Protein 3L9A (pdb70)

Solvent-accessible surface area: 5029 Å² total

Nearest PDB structures (foldseek):
  3l9a-assembly1_X  TM=1.013E+00  e=1.325E-17  Streptococcus mutans

B-factor: mean 9.88, std 6.4, range [4.91, 58.92]

Radius of gyration: 11.43 Å; Cα contacts (8 Å, |Δi|>4): 163; chains: 1; bounding box: 28×24×25 Å

Secondary structure (DSSP, 8-state):
--EEEEESS-EEETTEEE-TT-EEEEETTTTEEEE--HHHHHHHHHHSTT--EEEEEE-HHHHHHHHHHH-PEEE--S--

Sequence (80 aa):
RDFFVITNNSEYTFAGVHYAKGAVLHVSPTTQKRAFWVIADQENFFIKQVVNKNIEYVEKKNNASPAFLQRIVEIIYQQVKFEGKNVH

Foldseek 3Di:
DKAKEFEQAWDDALNETDHHRFIWIGDLVVLEIEGEDPVVVVVCCVVPVPHYHPYHHDYSVNVVVCCVPRVHDYYYYPDD

Structure (mmCIF, N/CA/C/O backbone):
data_3L9A
#
_entry.id   3L9A
#
_cell.length_a   64.080
_cell.length_b   64.080
_cell.length_c   39.975
_cell.angle_alpha   90.00
_cell.angle_beta   90.00
_cell.angle_gamma   90.00
#
_symmetry.space_group_name_H-M   'I 4'
#
loop_
_entity.id
_entity.type
_entity.pdbx_description
1 polymer 'uncharacterized protein'
2 non-polymer GLYCEROL
3 non-polymer 'SODIUM ION'
4 water water
#
loop_
_atom_site.group_PDB
_atom_site.id
_atom_site.type_symbol
_atom_site.label_atom_id
_atom_site.label_alt_id
_atom_site.label_comp_id
_atom_site.label_asym_id
_atom_site.label_entity_id
_atom_site.label_seq_id
_atom_site.pdbx_PDB_ins_code
_atom_site.Cartn_x
_atom_site.Cartn_y
_atom_site.Cartn_z
_atom_site.occupancy
_atom_site.B_iso_or_equiv
_atom_site.auth_seq_id
_atom_site.auth_comp_id
_atom_site.auth_asym_id
_atom_site.auth_atom_id
_atom_site.pdbx_PDB_model_num
ATOM 17 N N . ARG A 1 9 ? 27.858 28.166 13.925 1.00 13.45 160 ARG X N 1
ATOM 18 C CA . ARG A 1 9 ? 28.926 27.192 14.184 1.00 12.55 160 ARG X CA 1
ATOM 19 C C . ARG A 1 9 ? 28.615 25.815 13.598 1.00 10.33 160 ARG X C 1
ATOM 20 O O . ARG A 1 9 ? 27.474 25.514 13.279 1.00 9.89 160 ARG X O 1
ATOM 28 N N . ASP A 1 10 ? 29.642 24.988 13.451 1.00 8.12 161 ASP X N 1
ATOM 29 C CA . ASP A 1 10 ? 29.430 23.610 13.039 1.00 6.97 161 ASP X CA 1
ATOM 30 C C . ASP A 1 10 ? 28.725 22.837 14.164 1.00 6.52 161 ASP X C 1
ATOM 31 O O . ASP A 1 10 ? 28.845 23.187 15.340 1.00 7.02 161 ASP X O 1
ATOM 36 N N . PHE A 1 11 ? 28.007 21.781 13.805 1.00 5.90 162 PHE X N 1
ATOM 37 C CA . PHE A 1 11 ? 27.347 20.938 14.802 1.00 5.75 162 PHE X CA 1
ATOM 38 C C . PHE A 1 11 ? 27.203 19.527 14.273 1.00 5.41 162 PHE X C 1
ATOM 39 O O . PHE A 1 11 ? 27.312 19.295 13.065 1.00 5.93 162 PHE X O 1
ATOM 47 N N . PHE A 1 12 ? 26.959 18.585 15.180 1.00 5.25 163 PHE X N 1
ATOM 48 C CA . PHE A 1 12 ? 26.653 17.213 14.792 1.00 5.09 163 PHE X CA 1
ATOM 49 C C . PHE A 1 12 ? 25.163 16.919 14.935 1.00 5.11 163 PHE X C 1
ATOM 50 O O . PHE A 1 12 ? 24.494 17.432 15.847 1.00 5.29 163 PHE X O 1
ATOM 58 N N . VAL A 1 13 ? 24.668 16.048 14.061 1.00 5.05 164 VAL X N 1
ATOM 59 C CA . VAL A 1 13 ? 23.402 15.355 14.289 1.00 5.61 164 VAL X CA 1
ATOM 60 C C . VAL A 1 13 ? 23.658 13.863 14.103 1.00 5.62 164 VAL X C 1
ATOM 61 O O . VAL A 1 13 ? 24.671 13.470 13.518 1.00 6.37 164 VAL X O 1
ATOM 65 N N . ILE A 1 14 ? 22.736 13.043 14.604 1.00 5.30 165 ILE X N 1
ATOM 66 C CA . ILE A 1 14 ? 22.826 11.588 14.462 1.00 5.94 165 ILE X CA 1
ATOM 67 C C . ILE A 1 14 ? 21.507 11.112 13.885 1.00 5.58 165 ILE X C 1
ATOM 68 O O . ILE A 1 14 ? 20.451 11.459 14.400 1.00 6.00 165 ILE X O 1
ATOM 73 N N . THR A 1 15 ? 21.552 10.327 12.812 1.00 5.69 166 THR X N 1
ATOM 74 C CA . THR A 1 15 ? 20.298 9.891 12.179 1.00 5.92 166 THR X CA 1
ATOM 75 C C . THR A 1 15 ? 19.516 8.943 13.081 1.00 6.58 166 THR X C 1
ATOM 76 O O . THR A 1 15 ? 20.098 8.078 13.754 1.00 6.70 166 THR X O 1
ATOM 80 N N A ASN A 1 16 ? 18.193 9.104 13.080 0.60 6.89 167 ASN X N 1
ATOM 81 N N B ASN A 1 16 ? 18.199 9.124 13.066 0.40 6.80 167 ASN X N 1
ATOM 82 C CA A ASN A 1 16 ? 17.318 8.288 13.921 0.60 7.40 167 ASN X CA 1
ATOM 83 C CA B ASN A 1 16 ? 17.265 8.343 13.865 0.40 7.23 167 ASN X CA 1
ATOM 84 C C A ASN A 1 16 ? 16.978 6.921 13.332 0.60 7.77 167 ASN X C 1
ATOM 85 C C B ASN A 1 16 ? 17.101 6.906 13.358 0.40 7.56 167 ASN X C 1
ATOM 86 O O A ASN A 1 16 ? 16.416 6.074 14.024 0.60 7.69 167 ASN X O 1
ATOM 87 O O B ASN A 1 16 ? 16.821 5.994 14.139 0.40 7.58 167 ASN X O 1
ATOM 96 N N . SER A 1 17 ? 17.293 6.723 12.053 1.00 7.77 168 SER X N 1
ATOM 97 C CA . SER A 1 17 ? 16.952 5.492 11.346 1.00 7.56 168 SER X CA 1
ATOM 98 C C . SER A 1 17 ? 17.746 5.497 10.048 1.00 7.29 168 SER X C 1
ATOM 99 O O . SER A 1 17 ? 18.433 6.470 9.732 1.00 7.42 168 SER X O 1
ATOM 102 N N . GLU A 1 18 ? 17.649 4.403 9.302 1.00 7.31 169 GLU X N 1
ATOM 103 C CA . GLU A 1 18 ? 18.283 4.269 8.004 1.00 7.90 169 GLU X CA 1
ATOM 104 C C . GLU A 1 18 ? 17.394 4.895 6.931 1.00 7.27 169 GLU X C 1
ATOM 105 O O . GLU A 1 18 ? 16.191 4.588 6.845 1.00 8.78 169 GLU X O 1
ATOM 111 N N . TYR A 1 19 ? 17.968 5.800 6.142 1.00 6.44 170 TYR X N 1
ATOM 112 C CA . TYR A 1 19 ? 17.206 6.461 5.093 1.00 6.16 170 TYR X CA 1
ATOM 113 C C . TYR A 1 19 ? 18.116 7.101 4.069 1.00 6.01 170 TYR X C 1
ATOM 114 O O . TYR A 1 19 ? 19.304 7.307 4.325 1.00 6.28 170 TYR X O 1
ATOM 123 N N . THR A 1 20 ? 17.538 7.420 2.911 1.00 5.70 171 THR X N 1
ATOM 124 C CA . THR A 1 20 ? 18.204 8.291 1.944 1.00 5.76 171 THR X CA 1
ATOM 125 C C . THR A 1 20 ? 17.636 9.692 2.081 1.00 5.84 171 THR X C 1
ATOM 126 O O . THR A 1 20 ? 16.413 9.881 2.066 1.00 6.24 171 THR X O 1
ATOM 130 N N . PHE A 1 21 ? 18.528 10.669 2.241 1.00 5.44 172 PHE X N 1
ATOM 131 C CA . PHE A 1 21 ? 18.142 12.072 2.270 1.00 5.77 172 PHE X CA 1
ATOM 132 C C . PHE A 1 21 ? 18.989 12.815 1.249 1.00 5.91 172 PHE X C 1
ATOM 133 O O . PHE A 1 21 ? 20.201 12.612 1.189 1.00 6.16 172 PHE X O 1
ATOM 141 N N . ALA A 1 22 ? 18.348 13.649 0.425 1.00 6.61 173 ALA X N 1
ATOM 142 C CA . ALA A 1 22 ? 19.058 14.416 -0.606 1.00 7.31 173 ALA X CA 1
ATOM 143 C C . ALA A 1 22 ? 19.968 13.509 -1.454 1.00 6.90 173 ALA X C 1
ATOM 144 O O . ALA A 1 22 ? 21.103 13.866 -1.802 1.00 7.60 173 ALA X O 1
ATOM 146 N N . GLY A 1 23 ? 19.461 12.321 -1.771 1.00 6.60 174 GLY X N 1
ATOM 147 C CA . GLY A 1 23 ? 20.179 11.383 -2.613 1.00 6.54 174 GLY X CA 1
ATOM 148 C C . GLY A 1 23 ? 21.281 10.588 -1.941 1.00 6.32 174 GLY X C 1
ATOM 149 O O . GLY A 1 23 ? 21.925 9.779 -2.606 1.00 7.65 174 GLY X O 1
ATOM 150 N N . VAL A 1 24 ? 21.494 10.806 -0.641 1.00 5.97 175 VAL X N 1
ATOM 151 C CA . VAL A 1 24 ? 22.579 10.160 0.093 1.00 6.29 175 VAL X CA 1
ATOM 152 C C . VAL A 1 24 ? 22.013 9.116 1.058 1.00 6.08 175 VAL X C 1
ATOM 153 O O . VAL A 1 24 ? 21.122 9.420 1.845 1.00 5.89 175 VAL X O 1
ATOM 157 N N . HIS A 1 25 ? 22.527 7.891 0.993 1.00 5.80 176 HIS X N 1
ATOM 158 C CA . HIS A 1 25 ? 22.173 6.867 1.964 1.00 5.96 176 HIS X CA 1
ATOM 159 C C . HIS A 1 25 ? 22.881 7.089 3.289 1.00 5.66 176 HIS X C 1
ATOM 160 O O . HIS A 1 25 ? 24.105 7.246 3.331 1.00 6.80 176 HIS X O 1
ATOM 167 N N . TYR A 1 26 ? 22.101 7.054 4.365 1.00 5.66 177 TYR X N 1
ATOM 168 C CA . TYR A 1 26 ? 22.646 7.083 5.722 1.00 6.36 177 TYR X CA 1
ATOM 169 C C . TYR A 1 26 ? 22.166 5.863 6.499 1.00 6.13 177 TYR X C 1
ATOM 170 O O . TYR A 1 26 ? 20.959 5.592 6.541 1.00 6.42 177 TYR X O 1
ATOM 179 N N . ALA A 1 27 ? 23.093 5.144 7.136 1.00 6.58 178 ALA X N 1
ATOM 180 C CA . ALA A 1 27 ? 22.707 4.123 8.118 1.00 7.01 178 ALA X CA 1
ATOM 181 C C . ALA A 1 27 ? 22.031 4.771 9.321 1.00 6.78 178 ALA X C 1
ATOM 182 O O . ALA A 1 27 ? 22.209 5.965 9.577 1.00 6.67 178 ALA X O 1
ATOM 184 N N . LYS A 1 28 ? 21.273 3.980 10.072 1.00 6.78 179 LYS X N 1
ATOM 185 C CA . LYS A 1 28 ? 20.832 4.411 11.391 1.00 6.87 179 LYS X CA 1
ATOM 186 C C . LYS A 1 28 ? 22.058 4.715 12.254 1.00 6.51 179 LYS X C 1
ATOM 187 O O . LYS A 1 28 ? 23.036 3.976 12.223 1.00 7.02 179 LYS X O 1
ATOM 193 N N . GLY A 1 29 ? 22.012 5.806 13.016 1.00 6.61 180 GLY X N 1
ATOM 194 C CA . GLY A 1 29 ? 23.122 6.148 13.897 1.00 6.90 180 GLY X CA 1
ATOM 195 C C . GLY A 1 29 ? 24.297 6.801 13.193 1.00 6.38 180 GLY X C 1
ATOM 196 O O . GLY A 1 29 ? 25.368 6.937 13.780 1.00 7.34 180 GLY X O 1
ATOM 197 N N . ALA A 1 30 ? 24.113 7.196 11.934 1.00 6.12 181 ALA X N 1
ATOM 198 C CA . ALA A 1 30 ? 25.152 7.912 11.207 1.00 5.66 181 ALA X CA 1
ATOM 199 C C . ALA A 1 30 ? 25.352 9.282 11.853 1.00 5.42 181 ALA X C 1
ATOM 200 O O . ALA A 1 30 ? 24.394 10.035 12.050 1.00 5.73 181 ALA X O 1
ATOM 202 N N . VAL A 1 31 ? 26.595 9.603 12.192 1.00 5.45 182 VAL X N 1
ATOM 203 C CA . VAL A 1 31 ? 26.9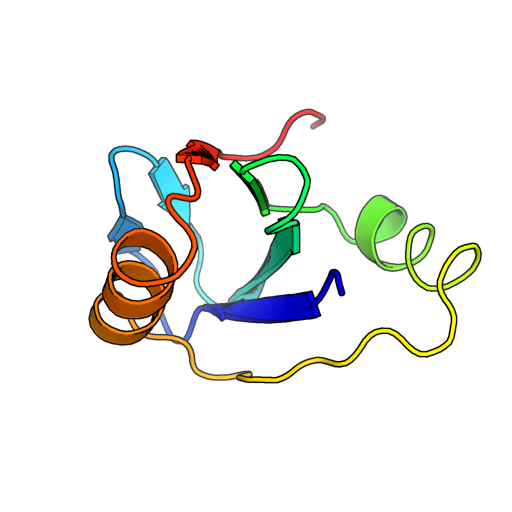41 10.923 12.709 1.00 5.53 182 VAL X CA 1
ATOM 204 C C . VAL A 1 31 ? 27.257 11.823 11.523 1.00 5.27 182 VAL X C 1
ATOM 205 O O . VAL A 1 31 ? 28.159 11.530 10.727 1.00 5.75 182 VAL X O 1
ATOM 209 N N . LEU A 1 32 ? 26.481 12.899 11.407 1.00 4.91 183 LEU X N 1
ATOM 210 C CA . LEU A 1 32 ? 26.659 13.859 10.330 1.00 5.20 183 LEU X CA 1
ATOM 211 C C . LEU A 1 32 ? 27.261 15.140 10.880 1.00 5.11 183 L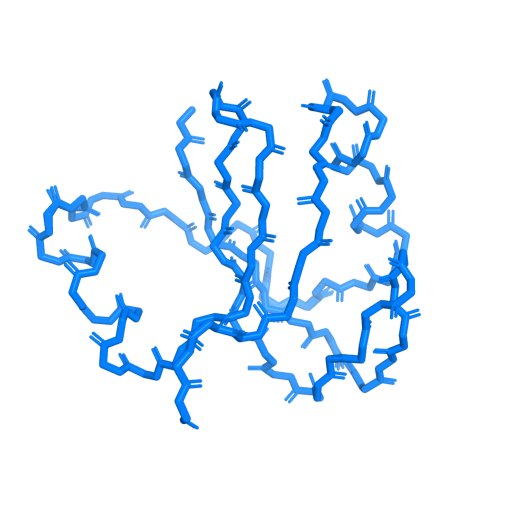EU X C 1
ATOM 212 O O . LEU A 1 32 ? 26.738 15.725 11.842 1.00 5.63 183 LEU X O 1
ATOM 217 N N . HIS A 1 33 ? 28.389 15.540 10.304 1.00 5.34 184 HIS X N 1
ATOM 218 C CA . HIS A 1 33 ? 29.003 16.820 10.615 1.00 5.20 184 HIS X CA 1
ATOM 219 C C . HIS A 1 33 ? 28.362 17.870 9.725 1.00 5.33 184 HIS X C 1
ATOM 220 O O . HIS A 1 33 ? 28.396 17.748 8.496 1.00 6.34 184 HIS X O 1
ATOM 227 N N . VAL A 1 34 ? 27.775 18.893 10.345 1.00 4.95 185 VAL X N 1
ATOM 228 C CA . VAL A 1 34 ? 27.060 19.925 9.606 1.00 5.67 185 VAL X CA 1
ATOM 229 C C . VAL A 1 34 ? 27.808 21.241 9.735 1.00 5.43 185 VAL X C 1
ATOM 230 O O . VAL A 1 34 ? 28.040 21.723 10.846 1.00 6.02 185 VAL X O 1
ATOM 234 N N . SER A 1 35 ? 28.170 21.823 8.590 1.00 6.10 186 SER X N 1
ATOM 235 C CA . SER A 1 35 ? 28.858 23.101 8.568 1.00 6.37 186 SER X CA 1
ATOM 236 C C . SER A 1 35 ? 28.048 24.132 7.792 1.00 6.13 186 SER X C 1
ATOM 237 O O . SER A 1 35 ? 28.126 24.190 6.569 1.00 6.71 186 SER X O 1
ATOM 240 N N . PRO A 1 36 ? 27.229 24.926 8.496 1.00 6.27 187 PRO X N 1
ATOM 241 C CA . PRO A 1 36 ? 26.519 25.992 7.784 1.00 6.59 187 PRO X CA 1
ATOM 242 C C . PRO A 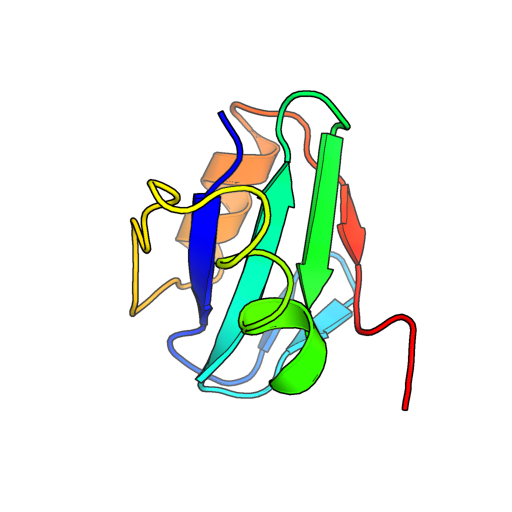1 36 ? 27.442 26.941 7.019 1.00 6.91 187 PRO X C 1
ATOM 243 O O . PRO A 1 36 ? 27.106 27.353 5.906 1.00 6.90 187 PRO X O 1
ATOM 247 N N . THR A 1 37 ? 28.597 27.288 7.579 1.00 7.09 188 THR X N 1
ATOM 248 C CA A THR A 1 37 ? 29.460 28.233 6.891 0.70 8.21 188 THR X CA 1
ATOM 249 C CA B THR A 1 37 ? 29.490 28.226 6.908 0.30 8.05 188 THR X CA 1
ATOM 250 C C . THR A 1 37 ? 29.937 27.679 5.548 1.00 8.27 188 THR X C 1
ATOM 251 O O . THR A 1 37 ? 29.979 28.409 4.542 1.00 10.00 188 THR X O 1
ATOM 258 N N . GLN A 1 38 ? 30.235 26.384 5.498 1.00 6.99 189 GLN X N 1
ATOM 259 C CA . GLN A 1 38 ? 30.653 25.754 4.246 1.00 6.59 189 GLN X CA 1
ATOM 260 C C . GLN A 1 38 ? 29.485 25.186 3.435 1.00 6.53 189 GLN X C 1
ATOM 261 O O . GLN A 1 38 ? 29.698 24.582 2.383 1.00 6.93 189 GLN X O 1
ATOM 267 N N . LYS A 1 39 ? 28.260 25.381 3.917 1.00 6.09 190 LYS X N 1
ATOM 268 C CA . LYS A 1 39 ? 27.068 24.794 3.277 1.00 5.90 190 LYS X CA 1
ATOM 269 C C . LYS A 1 39 ? 27.269 23.306 2.945 1.00 5.99 190 LYS X C 1
ATOM 270 O O . LYS A 1 39 ? 26.913 22.837 1.863 1.00 6.37 190 LYS X O 1
ATOM 276 N N . ARG A 1 40 ? 27.827 22.567 3.900 1.00 5.85 191 ARG X N 1
ATOM 277 C CA . ARG A 1 40 ? 28.162 21.161 3.675 1.00 6.10 191 ARG X CA 1
ATOM 278 C C . ARG A 1 40 ? 27.906 20.331 4.922 1.00 5.69 191 ARG X C 1
ATOM 279 O O . ARG A 1 40 ? 28.320 20.718 6.024 1.00 6.13 191 ARG X O 1
ATOM 287 N N . ALA A 1 41 ? 27.230 19.194 4.745 1.00 5.57 192 ALA X N 1
ATOM 288 C CA . ALA A 1 41 ? 27.116 18.186 5.803 1.00 5.73 192 ALA X CA 1
ATOM 289 C C . ALA A 1 41 ? 27.562 16.860 5.226 1.00 5.84 192 ALA X C 1
ATOM 290 O O . ALA A 1 41 ? 27.289 16.561 4.066 1.00 6.48 192 ALA X O 1
ATOM 292 N N . PHE A 1 42 ? 28.238 16.048 6.027 1.00 5.60 193 PHE X N 1
ATOM 293 C CA . PHE A 1 42 ? 28.642 14.736 5.539 1.00 5.33 193 PHE X CA 1
ATOM 294 C C . PHE A 1 42 ? 28.715 13.723 6.665 1.00 5.33 193 PHE X C 1
ATOM 295 O O . PHE A 1 42 ? 28.797 14.076 7.838 1.00 5.46 193 PHE X O 1
ATOM 303 N N . TRP A 1 43 ? 28.652 12.451 6.283 1.00 5.21 194 TRP X N 1
ATOM 304 C CA . TRP A 1 43 ? 28.697 11.334 7.204 1.00 5.30 194 TRP X CA 1
ATOM 305 C C . TRP A 1 43 ? 30.149 11.053 7.571 1.00 5.20 194 TRP X C 1
ATOM 306 O O . TRP A 1 43 ? 30.945 10.650 6.730 1.00 5.87 194 TRP X O 1
ATOM 317 N N . VAL A 1 44 ? 30.488 11.287 8.837 1.00 5.30 195 VAL X N 1
ATOM 318 C CA . VAL A 1 44 ? 31.852 11.076 9.311 1.00 6.11 195 VAL X CA 1
ATOM 319 C C . VAL A 1 44 ? 32.045 9.662 9.826 1.00 6.50 195 VAL X C 1
ATOM 320 O O . VAL A 1 44 ? 31.145 9.089 10.424 1.00 7.63 195 VAL X O 1
ATOM 324 N N . ILE A 1 45 ? 33.230 9.110 9.608 1.00 6.26 196 ILE X N 1
ATOM 325 C CA . ILE A 1 45 ? 33.609 7.880 10.297 1.00 7.04 196 ILE X CA 1
ATOM 326 C C . ILE A 1 45 ? 34.073 8.226 11.717 1.00 7.22 196 ILE X C 1
ATOM 327 O O . ILE A 1 45 ? 34.369 9.394 12.024 1.00 6.49 196 ILE X O 1
ATOM 332 N N . ALA A 1 46 ? 34.159 7.221 12.583 1.00 7.52 197 ALA X N 1
ATOM 333 C CA . ALA A 1 46 ? 34.483 7.488 13.988 1.00 8.00 197 ALA X CA 1
ATOM 334 C C . ALA A 1 46 ? 35.775 8.277 14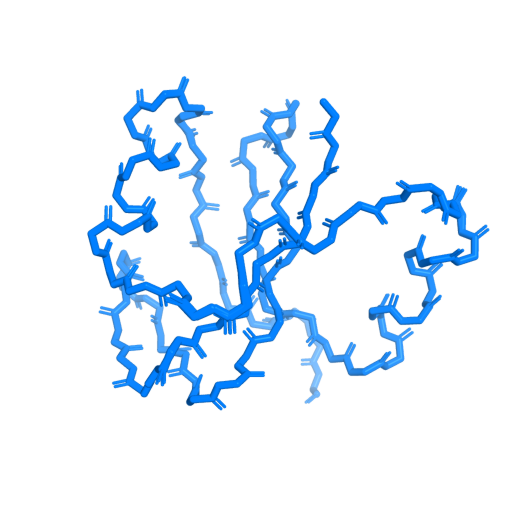.155 1.00 7.35 197 ALA X C 1
ATOM 335 O O . ALA A 1 46 ? 35.841 9.211 14.966 1.00 7.39 197 ALA X O 1
ATOM 337 N N . ASP A 1 47 ? 36.813 7.925 13.403 1.00 7.51 198 ASP X N 1
ATOM 338 C CA . ASP A 1 47 ? 38.083 8.637 13.554 1.00 7.66 198 ASP X CA 1
ATOM 339 C C . ASP A 1 47 ? 37.956 10.111 13.177 1.00 6.95 198 ASP X C 1
ATOM 340 O O . ASP A 1 47 ? 38.630 10.971 13.759 1.00 6.87 198 ASP X O 1
ATOM 345 N N . GLN A 1 48 ? 37.122 10.404 12.183 1.00 6.48 199 GLN X N 1
ATOM 346 C CA . GLN A 1 48 ? 36.861 11.793 11.806 1.00 6.37 199 GLN X CA 1
ATOM 347 C C . GLN A 1 48 ? 36.037 12.531 12.866 1.00 5.99 199 GLN X C 1
ATOM 348 O O . GLN A 1 48 ? 36.330 13.677 13.199 1.00 6.38 199 GLN X O 1
ATOM 354 N N . GLU A 1 49 ? 35.000 11.871 13.388 1.00 5.66 200 GLU X N 1
ATOM 355 C CA . GLU A 1 49 ? 34.211 12.418 14.478 1.00 6.05 200 GLU X CA 1
ATOM 356 C C . GLU A 1 49 ? 35.126 12.818 15.642 1.00 5.66 200 GLU X C 1
ATOM 357 O O . GLU A 1 49 ? 35.012 13.916 16.202 1.00 5.94 200 GLU X O 1
ATOM 363 N N . ASN A 1 50 ? 36.049 11.926 15.989 1.00 5.46 201 ASN X N 1
ATOM 364 C CA . ASN A 1 50 ? 36.965 12.192 17.096 1.00 6.03 201 ASN X CA 1
ATOM 365 C C . ASN A 1 50 ? 37.947 13.310 16.795 1.00 5.94 201 ASN X C 1
ATOM 366 O O . ASN A 1 50 ? 38.219 14.147 17.655 1.00 6.18 201 ASN X O 1
ATOM 371 N N A PHE A 1 51 ? 38.454 13.337 15.569 0.70 5.89 202 PHE X N 1
ATOM 372 N N B PHE A 1 51 ? 38.453 13.337 15.564 0.30 5.90 202 PHE X N 1
ATOM 373 C CA A PHE A 1 51 ? 39.319 14.420 15.122 0.70 6.30 202 PHE X CA 1
ATOM 374 C CA B PHE A 1 51 ? 39.328 14.414 15.096 0.30 6.01 202 PHE X CA 1
ATOM 375 C C A PHE A 1 51 ? 38.630 15.775 15.277 0.70 6.36 202 PHE X C 1
ATOM 376 C C B PHE A 1 51 ? 38.656 15.787 15.207 0.30 6.14 202 PHE X C 1
ATOM 377 O O A PHE A 1 51 ? 39.214 16.722 15.807 0.70 6.43 202 PHE X O 1
ATOM 378 O O B PHE A 1 51 ? 39.285 16.759 15.636 0.30 6.26 202 PHE X O 1
ATOM 393 N N . ILE A 1 52 ? 37.382 15.859 14.821 1.00 6.22 203 ILE X N 1
ATOM 394 C CA . ILE A 1 52 ? 36.620 17.093 14.911 1.00 6.18 203 ILE X CA 1
ATOM 395 C C . ILE A 1 52 ? 36.569 17.569 16.360 1.00 5.94 203 ILE X C 1
ATOM 396 O O . ILE A 1 52 ? 36.722 18.759 16.615 1.00 6.17 203 ILE X O 1
ATOM 401 N N . LYS A 1 53 ? 36.391 16.639 17.301 1.00 5.57 204 LYS X N 1
ATOM 402 C CA . LYS A 1 53 ? 36.305 17.021 18.704 1.00 5.85 204 LYS X CA 1
ATOM 403 C C . LYS A 1 53 ? 37.649 17.440 19.296 1.00 5.94 204 LYS X C 1
ATOM 404 O O . LYS A 1 53 ? 37.674 18.085 20.338 1.00 6.49 204 LYS X O 1
ATOM 410 N N . GLN A 1 54 ? 38.763 17.093 18.648 1.00 6.11 205 GLN X N 1
ATOM 411 C CA . GLN A 1 54 ? 40.056 17.663 19.043 1.00 6.20 205 GLN X CA 1
ATOM 412 C C . GLN A 1 54 ? 40.194 19.121 18.600 1.00 6.58 205 GLN X C 1
ATOM 413 O O . GLN A 1 54 ? 40.648 19.977 19.369 1.00 7.14 205 GLN X O 1
ATOM 419 N N A VAL A 1 55 ? 39.825 19.407 17.356 0.70 7.21 206 VAL X N 1
ATOM 420 N N B VAL A 1 55 ? 39.837 19.378 17.345 0.30 6.80 206 VAL X N 1
ATOM 421 C CA A VAL A 1 55 ? 40.049 20.750 16.841 0.70 8.04 206 VAL X CA 1
ATOM 422 C CA B VAL A 1 55 ? 39.945 20.697 16.733 0.30 7.02 206 VAL X CA 1
ATOM 423 C C A VAL A 1 55 ? 38.908 21.705 17.200 0.70 8.05 206 VAL X C 1
ATOM 424 C C B VAL A 1 55 ? 38.946 21.653 17.378 0.30 7.39 206 VAL X C 1
ATOM 425 O O A VAL A 1 55 ? 39.126 22.917 17.226 0.70 8.83 206 VAL X O 1
ATOM 426 O O B VAL A 1 55 ? 39.275 22.772 17.773 0.30 7.47 206 VAL X O 1
ATOM 433 N N . ASN A 1 56 ? 37.728 21.154 17.507 1.00 7.92 207 ASN X N 1
ATOM 434 C CA . ASN A 1 56 ? 36.544 21.935 17.821 1.00 8.67 207 ASN X CA 1
ATOM 435 C C . ASN A 1 56 ? 35.894 21.327 19.049 1.00 9.15 207 ASN X C 1
ATOM 436 O O . ASN A 1 56 ? 34.832 20.700 18.978 1.00 10.50 207 ASN X O 1
ATOM 441 N N . LYS A 1 57 ? 36.537 21.516 20.191 1.00 9.59 208 LYS X N 1
ATOM 442 C CA . LYS A 1 57 ? 36.181 20.747 21.379 1.00 10.97 208 LYS X CA 1
ATOM 443 C C . LYS A 1 57 ? 34.766 21.010 21.896 1.00 11.22 208 LYS X C 1
ATOM 444 O O . LYS A 1 57 ? 34.188 20.156 22.571 1.00 12.78 208 LYS X O 1
ATOM 450 N N . ASN A 1 58 ? 34.220 22.183 21.579 1.00 10.63 209 ASN X N 1
ATOM 451 C CA . ASN A 1 58 ? 32.898 22.569 22.073 1.00 11.26 209 ASN X CA 1
ATOM 452 C C . ASN A 1 58 ? 31.746 22.254 21.118 1.00 10.06 209 ASN X C 1
ATOM 453 O O . ASN A 1 58 ? 30.607 22.642 21.373 1.00 10.49 209 ASN X O 1
ATOM 458 N N . ILE A 1 59 ? 32.028 21.534 20.033 1.00 8.36 210 ILE X N 1
ATOM 459 C CA . ILE A 1 59 ? 30.967 21.157 19.099 1.00 7.66 210 ILE X CA 1
ATOM 460 C C . ILE A 1 59 ? 29.875 20.376 19.837 1.00 7.43 210 ILE X C 1
ATOM 461 O O . ILE A 1 59 ? 30.162 19.559 20.722 1.00 8.43 210 ILE X O 1
ATOM 466 N N . GLU A 1 60 ? 28.626 20.643 19.471 1.00 7.51 211 GLU X N 1
ATOM 467 C CA . GLU A 1 60 ? 27.475 20.007 20.113 1.00 7.48 211 GLU X CA 1
ATOM 468 C C . GLU A 1 60 ? 26.790 18.979 19.220 1.00 6.64 211 GLU X C 1
ATOM 469 O O . GLU A 1 60 ? 26.725 19.153 18.004 1.00 6.72 211 GLU X O 1
ATOM 475 N N . TYR A 1 61 ? 26.266 17.922 19.843 1.00 6.71 212 TYR X N 1
ATOM 476 C CA . TYR A 1 61 ? 25.346 16.999 19.183 1.00 6.55 212 TYR X CA 1
ATOM 477 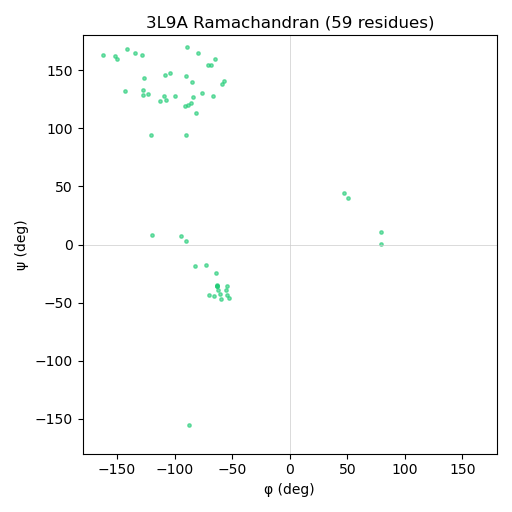C C . TYR A 1 61 ? 23.951 17.540 19.436 1.00 6.75 212 TYR X C 1
ATOM 478 O O . TYR A 1 61 ? 23.345 17.274 20.479 1.00 8.31 212 TYR X O 1
ATOM 487 N N . VAL A 1 62 ? 23.440 18.319 18.494 1.00 6.18 213 VAL X N 1
ATOM 488 C CA . VAL A 1 62 ? 22.226 19.089 18.786 1.00 6.70 213 VAL X CA 1
ATOM 489 C C . VAL A 1 62 ? 20.959 18.257 18.623 1.00 5.92 213 VAL X C 1
ATOM 490 O O . VAL A 1 62 ? 19.902 18.647 19.118 1.00 6.36 213 VAL X O 1
ATOM 494 N N . GLU A 1 63 ? 21.058 17.139 17.897 1.00 5.54 214 GLU X N 1
ATOM 495 C C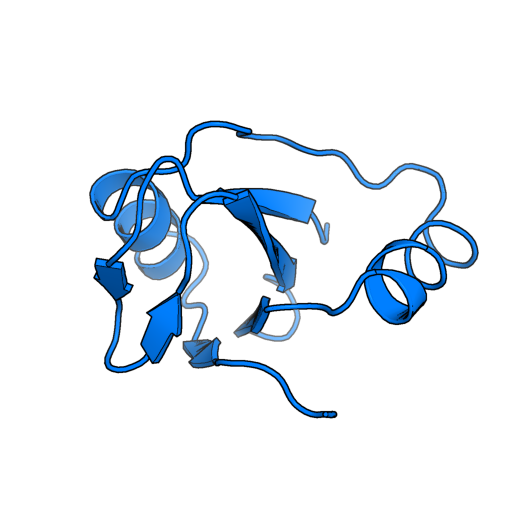A . GLU A 1 63 ? 19.934 16.241 17.713 1.00 5.84 214 GLU X CA 1
ATOM 496 C C . GLU A 1 63 ? 20.491 14.848 17.491 1.00 5.62 214 GLU X C 1
ATOM 497 O O . GLU A 1 63 ? 21.153 14.596 16.483 1.00 5.81 214 GLU X O 1
ATOM 503 N N A LYS A 1 64 ? 20.185 13.935 18.410 0.50 5.77 215 LYS X N 1
ATOM 504 N N B LYS A 1 64 ? 20.257 13.959 18.457 0.50 5.83 215 LYS X N 1
ATOM 505 C CA A LYS A 1 64 ? 20.656 12.558 18.288 0.50 5.98 215 LYS X CA 1
ATOM 506 C CA B LYS A 1 64 ? 20.830 12.609 18.444 0.50 6.08 215 LYS X CA 1
ATOM 507 C C A LYS A 1 64 ? 19.596 11.603 17.723 0.50 6.04 215 LYS X C 1
ATOM 508 C C B LYS A 1 64 ? 19.882 11.621 17.786 0.50 6.04 215 LYS X C 1
ATOM 509 O O A LYS A 1 64 ? 19.839 10.397 17.615 0.50 6.32 215 LYS X O 1
ATOM 510 O O B LYS A 1 64 ? 20.220 10.453 17.572 0.50 6.29 215 LYS X O 1
ATOM 521 N N A ASN A 1 65 ? 18.438 12.138 17.330 0.70 6.06 216 ASN X N 1
ATOM 522 N N B ASN A 1 65 ? 18.685 12.124 17.455 0.30 5.95 216 ASN X N 1
ATOM 523 C CA A ASN A 1 65 ? 17.432 11.325 16.675 0.70 6.37 216 ASN X CA 1
ATOM 524 C CA B ASN A 1 65 ? 17.637 11.381 16.731 0.30 6.04 216 ASN X CA 1
ATOM 525 C C A ASN A 1 65 ? 16.919 12.082 15.471 0.70 6.17 216 ASN X C 1
ATOM 526 C C B ASN A 1 65 ? 17.046 12.228 15.610 0.30 5.97 216 ASN X C 1
ATOM 527 O O A ASN A 1 65 ? 15.719 12.332 15.357 0.70 6.53 216 ASN X O 1
ATOM 528 O O B ASN A 1 65 ? 15.893 12.660 15.688 0.30 6.00 216 ASN X O 1
ATOM 537 N N . ALA A 1 66 ? 17.839 12.457 14.572 1.00 5.77 217 ALA X N 1
ATOM 538 C CA . ALA A 1 66 ? 17.461 13.307 13.447 1.00 6.18 217 ALA X CA 1
ATOM 539 C C . ALA A 1 66 ? 16.736 12.516 12.367 1.00 6.20 217 ALA X C 1
ATOM 540 O O . ALA A 1 66 ? 17.278 11.550 11.814 1.00 6.55 217 ALA X O 1
ATOM 542 N N . SER A 1 67 ? 15.510 12.933 12.079 1.00 6.50 218 SER X N 1
ATOM 543 C CA . SER A 1 67 ? 14.692 12.346 11.022 1.00 6.81 218 SER X CA 1
ATOM 544 C C . SER A 1 67 ? 14.984 13.086 9.710 1.00 6.53 218 SER X C 1
ATOM 545 O O . SER A 1 67 ? 15.610 14.152 9.708 1.00 6.36 218 SER X O 1
ATOM 548 N N . PRO A 1 68 ? 14.482 12.562 8.582 1.00 6.63 219 PRO X N 1
ATOM 549 C CA . PRO A 1 68 ? 14.583 13.331 7.334 1.00 6.85 219 PRO X CA 1
ATOM 550 C C . PRO A 1 68 ? 13.984 14.739 7.441 1.00 6.80 219 PRO X C 1
ATOM 551 O O . PRO A 1 68 ? 14.514 15.668 6.844 1.00 6.86 219 PRO X O 1
ATOM 555 N N . ALA A 1 69 ? 12.897 14.903 8.195 1.00 6.91 220 ALA X N 1
ATOM 556 C CA . ALA A 1 69 ? 12.287 16.229 8.361 1.00 7.26 220 ALA X CA 1
ATOM 557 C C . ALA A 1 69 ? 13.235 17.197 9.059 1.00 7.21 220 ALA X C 1
ATOM 558 O O . ALA A 1 69 ? 13.260 18.391 8.746 1.00 7.36 220 ALA X O 1
ATOM 560 N N . PHE A 1 70 ? 14.024 16.689 10.003 1.00 6.89 221 PHE X N 1
ATOM 561 C CA . PHE A 1 70 ? 15.018 17.511 10.682 1.00 6.57 221 PHE X CA 1
ATOM 562 C C . PHE A 1 70 ? 16.113 17.955 9.703 1.00 5.91 221 PHE X C 1
ATOM 563 O O . PHE A 1 70 ? 16.512 19.130 9.677 1.00 5.72 221 PHE X O 1
ATOM 571 N N . LEU A 1 71 ? 16.588 17.024 8.878 1.00 5.42 222 LEU X N 1
ATOM 572 C CA . LEU A 1 71 ? 17.585 17.387 7.876 1.00 5.34 222 LEU X CA 1
ATOM 573 C C . LEU A 1 71 ? 17.035 18.403 6.872 1.00 5.29 222 LEU X C 1
ATOM 574 O O . LEU A 1 71 ? 17.753 19.295 6.445 1.00 5.50 222 LEU X O 1
ATOM 579 N N . GLN A 1 72 ? 15.752 18.291 6.535 1.00 5.28 223 GLN X N 1
ATOM 580 C CA . GLN A 1 72 ? 15.134 19.249 5.627 1.00 5.44 223 GLN X CA 1
ATOM 581 C C . GLN A 1 72 ? 15.120 20.661 6.212 1.00 5.07 223 GLN X C 1
ATOM 582 O O . GLN A 1 72 ? 15.311 21.629 5.485 1.00 5.69 223 GLN X O 1
ATOM 588 N N . ARG A 1 73 ? 14.939 20.781 7.528 1.00 5.21 224 ARG X N 1
ATOM 589 C CA . ARG A 1 73 ? 15.071 22.088 8.165 1.00 5.73 224 ARG X CA 1
ATOM 590 C C . ARG A 1 73 ? 16.484 22.643 8.003 1.00 5.67 224 ARG X C 1
ATOM 591 O O . ARG A 1 73 ? 16.658 23.837 7.804 1.00 5.46 224 ARG X O 1
ATOM 599 N N . ILE A 1 74 ? 17.494 21.784 8.102 1.00 5.39 225 ILE X N 1
ATOM 600 C CA . ILE A 1 74 ? 18.866 22.220 7.900 1.00 5.85 225 ILE X CA 1
ATOM 601 C C . ILE A 1 74 ? 19.036 22.772 6.471 1.00 5.69 225 ILE X C 1
ATOM 602 O O . ILE A 1 74 ? 19.679 23.806 6.267 1.00 6.03 225 ILE X O 1
ATOM 607 N N . VAL A 1 75 ? 18.458 22.086 5.483 1.00 6.00 226 VAL X N 1
ATOM 608 C CA . VAL A 1 75 ? 18.474 22.574 4.107 1.00 6.32 226 VAL X CA 1
ATOM 609 C C . VAL A 1 75 ? 17.789 23.948 4.002 1.00 5.94 226 VAL X C 1
ATOM 610 O O . VAL A 1 75 ? 18.340 24.884 3.406 1.00 6.40 226 VAL X O 1
ATOM 614 N N . GLU A 1 76 ? 16.611 24.078 4.606 1.00 6.27 227 GLU X N 1
ATOM 615 C CA . GLU A 1 76 ? 15.846 25.327 4.510 1.00 6.57 227 GLU X CA 1
ATOM 616 C C . GLU A 1 76 ? 16.584 26.513 5.108 1.00 6.76 227 GLU X C 1
ATOM 617 O O . GLU A 1 76 ? 16.638 27.598 4.515 1.00 7.13 227 GLU X O 1
ATOM 623 N N A ILE A 1 77 ? 17.147 26.333 6.293 0.30 6.45 228 ILE X N 1
ATOM 624 N N B ILE A 1 77 ? 17.122 26.301 6.307 0.70 6.59 228 ILE X 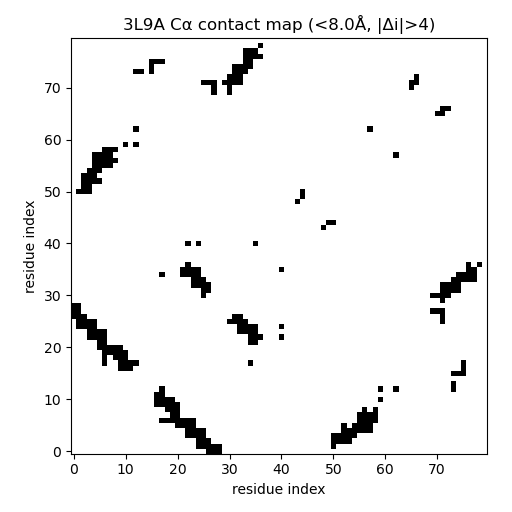N 1
ATOM 625 C CA A ILE A 1 77 ? 17.681 27.473 7.027 0.30 6.44 228 ILE X CA 1
ATOM 626 C CA B ILE A 1 77 ? 17.658 27.401 7.085 0.70 7.28 228 ILE X CA 1
ATOM 627 C C A ILE A 1 77 ? 19.141 27.743 6.658 0.30 6.53 228 ILE X C 1
ATOM 628 C C B ILE A 1 77 ? 19.092 27.699 6.686 0.70 6.83 228 ILE X C 1
ATOM 629 O O A ILE A 1 77 ? 19.576 28.915 6.538 0.50 6.78 228 ILE X O 1
ATOM 630 O O B ILE A 1 77 ? 19.466 28.866 6.586 0.50 6.92 228 ILE X O 1
ATOM 639 N N . TYR A 1 78 ? 19.890 26.661 6.450 1.00 6.50 229 TYR X N 1
ATOM 640 C CA . TYR A 1 78 ? 21.326 26.806 6.238 1.00 6.89 229 TYR X CA 1
ATOM 641 C C . TYR A 1 78 ? 21.807 26.498 4.829 1.00 6.85 229 TYR X C 1
ATOM 642 O O . TYR A 1 78 ? 23.000 26.628 4.563 1.00 7.27 229 TYR X O 1
ATOM 651 N N A GLN A 1 79 ? 20.913 26.040 3.956 0.60 6.41 230 GLN X N 1
ATOM 652 N N B GLN A 1 79 ? 20.881 26.137 3.936 0.40 6.80 230 GLN X N 1
ATOM 653 C CA A GLN A 1 79 ? 21.262 25.873 2.541 0.60 6.66 230 GLN X CA 1
ATOM 654 C CA B GLN A 1 79 ? 21.188 25.792 2.530 0.40 7.06 230 GLN X CA 1
ATOM 655 C C A GLN A 1 79 ? 22.375 24.830 2.362 0.60 6.57 230 GLN X C 1
ATOM 656 C C B GLN A 1 79 ? 22.411 24.885 2.429 0.40 6.78 230 GLN X C 1
ATOM 657 O O A GLN A 1 79 ? 23.167 24.896 1.427 0.60 6.50 230 GLN X O 1
ATOM 658 O O B GLN A 1 79 ? 23.325 25.118 1.640 0.40 6.84 230 GLN X O 1
ATOM 669 N N . VAL A 1 80 ? 22.398 23.849 3.260 1.00 6.10 231 VAL X N 1
ATOM 670 C CA . VAL A 1 80 ? 23.463 22.854 3.311 1.00 6.28 231 VAL X CA 1
ATOM 671 C C . VAL A 1 80 ? 23.275 21.787 2.237 1.00 6.10 231 VAL X C 1
ATOM 672 O O . VAL A 1 80 ? 22.161 21.283 2.055 1.00 6.88 231 VAL X O 1
ATOM 676 N N . LYS A 1 81 ? 24.373 21.445 1.560 1.00 5.84 232 LYS X N 1
ATOM 677 C CA . LYS A 1 81 ? 24.426 20.293 0.670 1.00 6.89 232 LYS X CA 1
ATOM 678 C C . LYS A 1 81 ? 24.898 19.075 1.461 1.00 6.34 232 LYS X C 1
ATOM 679 O O . LYS A 1 81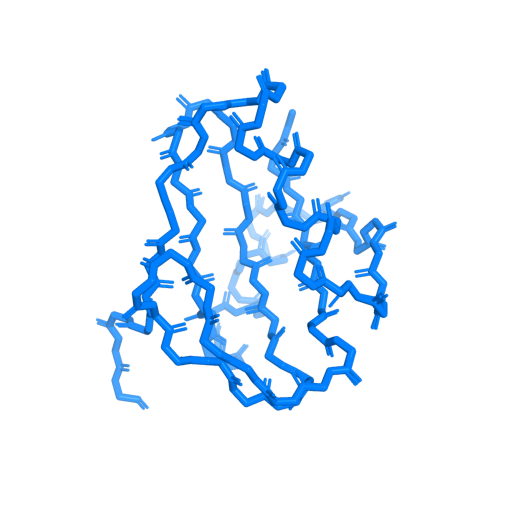 ? 26.001 19.061 2.003 1.00 6.88 232 LYS X O 1
ATOM 685 N N . PHE A 1 82 ? 24.049 18.056 1.517 1.00 6.07 233 PHE X N 1
ATOM 686 C CA . PHE A 1 82 ? 24.352 16.809 2.221 1.00 6.08 233 PHE X CA 1
ATOM 687 C C . PHE A 1 82 ? 25.144 15.843 1.349 1.00 5.85 233 PHE X C 1
ATOM 688 O O . PHE A 1 82 ? 24.881 15.710 0.143 1.00 6.70 233 PHE X O 1
ATOM 696 N N . GLU A 1 83 ? 26.115 15.179 1.975 1.00 5.90 234 GLU X N 1
ATOM 697 C CA . GLU A 1 83 ? 26.990 14.227 1.315 1.00 6.18 234 GLU X CA 1
ATOM 698 C C . GLU A 1 83 ? 27.127 12.961 2.155 1.00 5.95 234 GLU X C 1
ATOM 699 O O . GLU A 1 83 ? 26.810 12.947 3.350 1.00 5.89 234 GLU X O 1
ATOM 705 N N . GLY A 1 84 ? 27.643 11.903 1.539 1.00 6.11 235 GLY X N 1
ATOM 706 C CA . GLY A 1 84 ? 27.982 10.676 2.267 1.00 6.39 235 GLY X CA 1
ATOM 707 C C . GLY A 1 84 ? 29.388 10.742 2.826 1.00 6.64 235 GLY X C 1
ATOM 708 O O . GLY A 1 84 ? 29.926 11.827 3.066 1.00 7.01 235 GLY X O 1
ATOM 709 N N . LYS A 1 85 ? 29.986 9.576 3.039 1.00 6.55 236 LYS X N 1
ATOM 710 C CA . LYS A 1 85 ? 31.353 9.500 3.551 1.00 6.98 236 LYS X CA 1
ATOM 711 C C . LYS A 1 85 ? 32.349 9.940 2.499 1.00 7.20 236 LYS X C 1
ATOM 712 O O . LYS A 1 85 ? 32.086 9.845 1.296 1.00 8.12 236 LYS X O 1
ATOM 718 N N . ASN A 1 86 ? 33.510 10.420 2.939 1.00 7.65 237 ASN X N 1
ATOM 719 C CA . ASN A 1 86 ? 34.551 10.801 1.988 1.00 8.14 237 ASN X CA 1
ATOM 720 C C . ASN A 1 86 ? 35.834 10.012 2.183 1.00 9.47 237 ASN X C 1
ATOM 721 O O . ASN A 1 86 ? 36.844 10.321 1.557 1.00 10.32 237 ASN X O 1
ATOM 726 N N . VAL A 1 87 ? 35.765 8.998 3.045 1.00 10.00 238 VAL X N 1
ATOM 727 C CA . VAL A 1 87 ? 36.817 8.016 3.252 1.00 12.86 238 VAL X CA 1
ATOM 728 C C . VAL A 1 87 ? 36.112 6.668 3.447 1.00 14.38 238 VAL X C 1
ATOM 729 O O . VAL A 1 87 ? 34.894 6.611 3.653 1.00 14.97 238 VAL X O 1
ATOM 733 N N . HIS A 1 88 ? 36.874 5.583 3.414 1.00 16.48 239 HIS X N 1
ATOM 734 C CA . HIS A 1 88 ? 36.303 4.259 3.655 1.00 17.97 239 HIS X CA 1
ATOM 735 C C . HIS A 1 88 ? 35.821 4.112 5.090 0.70 18.18 239 HIS X C 1
ATOM 736 O O . HIS A 1 88 ? 34.820 3.443 5.351 1.00 19.23 239 HIS X O 1
#